Protein AF-A0A1Q6B577-F1 (afdb_monomer_lite)

Secondary structure (DSSP, 8-state):
-------SSHHHHHTTSTT---HHHHHHHHHHHHHT----SSS-EEE--HHHHHHHHHHHHHHHHH-TT-HHHHHHHHHHHHHHHTT--EEE-S----

pLDDT: mean 85.0, std 13.6, range [35.88, 98.12]

Sequence (98 aa):
MKYISVPLTQQAMERLDYDCCKPSDLFITLLNGTLHICINDFEDEYVTDIRKLKHMAALIEQTLITHPENSFLNILLIQTRRALAANTGVFFTSDMDA

Organism: Escherichia coli (NCBI:txid562)

Foldseek 3Di:
DDDDDADDDPVVNVPVPVPDDDPCNVVVVVLCVQLVWDDDLPDKTKDLPLVSLVVLLVSLVVVCVVVVVPPVSVVVNVVSVVCNVVSGMDMRDSPPPD

Structure (mmCIF, N/CA/C/O backbone):
data_AF-A0A1Q6B577-F1
#
_entry.id   AF-A0A1Q6B577-F1
#
loop_
_atom_site.group_PDB
_atom_site.id
_atom_site.type_symbol
_atom_site.label_atom_id
_atom_site.label_alt_id
_atom_site.label_comp_id
_atom_site.label_asym_id
_atom_site.label_entity_id
_atom_site.label_seq_id
_atom_site.pdbx_PDB_ins_code
_atom_site.Cartn_x
_atom_site.Cartn_y
_atom_site.Cartn_z
_atom_site.occupancy
_atom_site.B_iso_or_equiv
_atom_site.auth_seq_id
_atom_site.auth_comp_id
_atom_site.auth_asym_id
_atom_site.auth_atom_id
_atom_site.pdbx_PDB_model_num
ATOM 1 N N . MET A 1 1 ? -13.705 -25.372 -24.191 1.00 50.25 1 MET A N 1
ATOM 2 C CA . MET A 1 1 ? -13.104 -24.300 -25.018 1.00 50.25 1 MET A CA 1
ATOM 3 C C . MET A 1 1 ? -12.057 -23.586 -24.185 1.00 50.25 1 MET A C 1
ATOM 5 O O . MET A 1 1 ? -12.289 -23.426 -22.995 1.00 50.25 1 MET A O 1
ATOM 9 N N . LYS A 1 2 ? -10.912 -23.224 -24.771 1.00 61.66 2 LYS A N 1
ATOM 10 C CA . LYS A 1 2 ? -9.893 -22.402 -24.104 1.00 61.66 2 LYS A CA 1
ATOM 11 C C . LYS A 1 2 ? -10.026 -20.982 -24.647 1.00 61.66 2 LYS A C 1
ATOM 13 O O . LYS A 1 2 ? -10.044 -20.819 -25.863 1.00 61.66 2 LYS A O 1
ATOM 18 N N . TYR A 1 3 ? -10.159 -20.008 -23.758 1.00 73.25 3 TYR A N 1
ATOM 19 C CA . TYR A 1 3 ? -10.226 -18.591 -24.103 1.00 73.25 3 TYR A CA 1
ATOM 20 C C . TYR A 1 3 ? -8.899 -17.931 -23.735 1.00 73.25 3 TYR A C 1
ATOM 22 O O . TYR A 1 3 ? -8.268 -18.327 -22.755 1.00 73.25 3 TYR A O 1
ATOM 30 N N . ILE A 1 4 ? -8.484 -16.951 -24.532 1.00 75.19 4 ILE A N 1
ATOM 31 C CA . ILE A 1 4 ? -7.377 -16.052 -24.210 1.00 75.19 4 ILE A CA 1
ATOM 32 C C . ILE A 1 4 ? -8.024 -14.706 -23.899 1.00 75.19 4 ILE A C 1
ATOM 34 O O . ILE A 1 4 ? -8.735 -14.162 -24.744 1.00 75.19 4 ILE A O 1
ATOM 38 N N . SER A 1 5 ? -7.824 -14.209 -22.683 1.00 69.88 5 SER A N 1
ATOM 39 C CA . SER A 1 5 ? -8.263 -12.872 -22.290 1.00 69.88 5 SER A CA 1
ATOM 40 C C . SER A 1 5 ? -7.250 -11.856 -22.806 1.00 69.88 5 SER A C 1
ATOM 42 O O . SER A 1 5 ? -6.053 -12.024 -22.583 1.00 69.88 5 SER A O 1
ATOM 44 N N . VAL A 1 6 ? -7.725 -10.823 -23.498 1.00 78.00 6 VAL A N 1
ATOM 45 C CA . VAL A 1 6 ? -6.893 -9.731 -24.021 1.00 78.00 6 VAL A CA 1
ATOM 46 C C . VAL A 1 6 ? -7.385 -8.417 -23.410 1.00 78.00 6 VAL A C 1
ATOM 48 O O . VAL A 1 6 ? -8.600 -8.202 -23.393 1.00 78.00 6 VAL A O 1
ATOM 51 N N . PRO A 1 7 ? -6.495 -7.549 -22.898 1.00 77.50 7 PRO A N 1
ATOM 52 C CA . PRO A 1 7 ? -6.887 -6.245 -22.382 1.00 77.50 7 PRO A CA 1
ATOM 53 C C . PRO A 1 7 ? -7.479 -5.363 -23.487 1.00 77.50 7 PRO A C 1
ATOM 55 O O . PRO A 1 7 ? -7.096 -5.477 -24.650 1.00 77.50 7 PRO A O 1
ATOM 58 N N . LEU A 1 8 ? -8.409 -4.476 -23.126 1.00 81.00 8 LEU A N 1
ATOM 59 C CA . LEU A 1 8 ? -9.096 -3.597 -24.086 1.00 81.00 8 LEU A CA 1
ATOM 60 C C . LEU A 1 8 ? -8.518 -2.176 -24.146 1.00 81.00 8 LEU A C 1
ATOM 62 O O . LEU A 1 8 ? -8.825 -1.442 -25.083 1.00 81.00 8 LEU A O 1
ATOM 66 N N . THR A 1 9 ? -7.694 -1.779 -23.173 1.00 78.56 9 THR A N 1
ATOM 67 C CA . THR A 1 9 ? -7.086 -0.442 -23.113 1.00 78.56 9 THR A CA 1
ATOM 68 C C . THR A 1 9 ? -5.624 -0.492 -23.542 1.00 78.56 9 THR A C 1
ATOM 70 O O . THR A 1 9 ? -4.948 -1.505 -23.355 1.00 78.56 9 THR A O 1
ATOM 73 N N . GLN A 1 10 ? -5.118 0.608 -24.107 1.00 79.00 10 GLN A N 1
ATOM 74 C CA . GLN A 1 10 ? -3.713 0.702 -24.510 1.00 79.00 10 GLN A CA 1
ATOM 75 C C . GLN A 1 10 ? -2.777 0.505 -23.312 1.00 79.00 10 GLN A C 1
ATOM 77 O O . GLN A 1 10 ? -1.849 -0.290 -23.394 1.00 79.00 10 GLN A O 1
ATOM 82 N N . GLN A 1 11 ? -3.063 1.154 -22.183 1.00 73.44 11 GLN A N 1
ATOM 83 C CA . GLN A 1 11 ? -2.258 1.034 -20.969 1.00 73.44 11 GLN A CA 1
ATOM 84 C C . GLN A 1 11 ? -2.194 -0.414 -20.456 1.00 73.44 11 GLN A C 1
ATOM 86 O O . GLN A 1 11 ? -1.131 -0.892 -20.070 1.00 73.44 11 GLN A O 1
ATOM 91 N N . ALA A 1 12 ? -3.312 -1.147 -20.489 1.00 73.06 12 ALA A N 1
ATOM 92 C CA . ALA A 1 12 ? -3.323 -2.549 -20.082 1.00 73.06 12 ALA A CA 1
ATOM 93 C C . ALA A 1 12 ? -2.669 -3.471 -21.129 1.00 73.06 12 ALA A C 1
ATOM 95 O O . ALA A 1 12 ? -2.086 -4.489 -20.764 1.00 73.06 12 ALA A O 1
ATOM 96 N N . MET A 1 13 ? -2.723 -3.110 -22.417 1.00 81.06 13 MET A N 1
ATOM 97 C CA . MET A 1 13 ? -1.994 -3.792 -23.492 1.00 81.06 13 MET A CA 1
ATOM 98 C C . MET A 1 13 ? -0.476 -3.614 -23.343 1.00 81.06 13 MET A C 1
ATOM 100 O O . MET A 1 13 ? 0.262 -4.571 -23.547 1.00 81.06 13 MET A O 1
ATOM 104 N N . GLU A 1 14 ? -0.009 -2.430 -22.929 1.00 76.38 14 GLU A N 1
ATOM 105 C CA . GLU A 1 14 ? 1.407 -2.162 -22.635 1.00 76.38 14 GLU A CA 1
ATOM 106 C C . GLU A 1 14 ? 1.936 -3.084 -21.526 1.00 76.38 14 GLU A C 1
ATOM 108 O O . GLU A 1 14 ? 3.067 -3.540 -21.609 1.00 76.38 14 GLU A O 1
ATOM 113 N N . ARG A 1 15 ? 1.107 -3.464 -20.543 1.00 72.06 15 ARG A N 1
ATOM 114 C CA . ARG A 1 15 ? 1.498 -4.408 -19.477 1.00 72.06 15 ARG A CA 1
ATOM 115 C C . ARG A 1 15 ? 1.647 -5.867 -19.921 1.00 72.06 15 ARG A C 1
ATOM 117 O O . ARG A 1 15 ? 2.123 -6.677 -19.129 1.00 72.06 15 ARG A O 1
ATOM 124 N N . LEU A 1 16 ? 1.217 -6.234 -21.133 1.00 72.44 16 LEU A N 1
ATOM 125 C CA . LEU A 1 16 ? 1.453 -7.582 -21.669 1.00 72.44 16 LEU A CA 1
ATOM 126 C C . LEU A 1 16 ? 2.902 -7.796 -22.109 1.00 72.44 16 LEU A C 1
ATOM 128 O O . LEU A 1 16 ? 3.305 -8.946 -22.299 1.00 72.44 16 LEU A O 1
ATOM 132 N N . ASP A 1 17 ? 3.669 -6.721 -22.290 1.00 71.56 17 ASP A N 1
ATOM 133 C CA . ASP A 1 17 ? 5.094 -6.833 -22.552 1.00 71.56 17 ASP A CA 1
ATOM 134 C C . ASP A 1 17 ? 5.809 -7.249 -21.254 1.00 71.56 17 ASP A C 1
ATOM 136 O O . ASP A 1 17 ? 5.867 -6.519 -20.264 1.00 71.56 17 ASP A O 1
ATOM 140 N N . TYR A 1 18 ? 6.286 -8.495 -21.233 1.00 60.19 18 TYR A N 1
ATOM 141 C CA . TYR A 1 18 ? 6.778 -9.176 -20.030 1.00 60.19 18 TYR A CA 1
ATOM 142 C C . TYR A 1 18 ? 8.043 -8.519 -19.444 1.00 60.19 18 TYR A C 1
ATOM 144 O O . TYR A 1 18 ? 8.387 -8.780 -18.290 1.00 60.19 18 TYR A O 1
ATOM 152 N N . ASP A 1 19 ? 8.713 -7.660 -20.220 1.00 64.81 19 ASP A N 1
ATOM 153 C CA . ASP A 1 19 ? 9.936 -6.957 -19.825 1.00 64.81 19 ASP A CA 1
ATOM 154 C C . ASP A 1 19 ? 9.685 -5.550 -19.242 1.00 64.81 19 ASP A C 1
ATOM 156 O O . ASP A 1 19 ? 10.624 -4.919 -18.748 1.00 64.81 19 ASP A O 1
ATOM 160 N N . CYS A 1 20 ? 8.441 -5.046 -19.222 1.00 59.53 20 CYS A N 1
ATOM 161 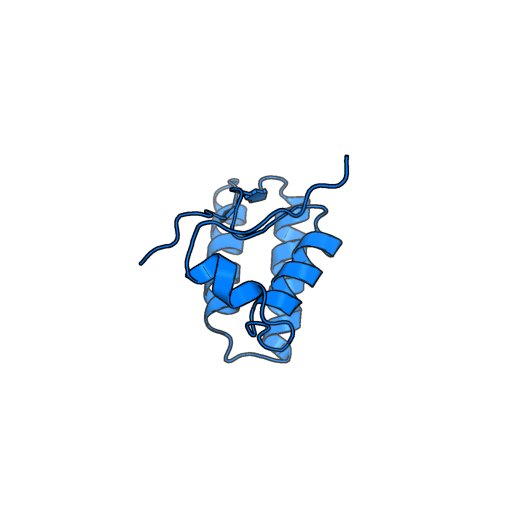C CA . CYS A 1 20 ? 8.121 -3.736 -18.644 1.00 59.53 20 CYS A CA 1
ATOM 162 C C . CYS A 1 20 ? 7.337 -3.831 -17.320 1.00 59.53 20 CYS A C 1
ATOM 164 O O . CYS A 1 20 ? 6.137 -3.572 -17.245 1.00 59.53 20 CYS A O 1
ATOM 166 N N . CYS A 1 21 ? 8.039 -4.130 -16.224 1.00 66.06 21 CYS A N 1
ATOM 167 C CA . CYS A 1 21 ? 7.514 -3.895 -14.874 1.00 66.06 21 CYS A CA 1
ATOM 168 C C . CYS A 1 21 ? 7.706 -2.426 -14.480 1.00 66.06 21 CYS A C 1
ATOM 170 O O . CYS A 1 21 ? 8.826 -1.903 -14.522 1.00 66.06 21 CYS A O 1
ATOM 172 N N . LYS A 1 22 ? 6.640 -1.757 -14.029 1.00 72.06 22 LYS A N 1
ATOM 173 C CA . LYS A 1 22 ? 6.776 -0.420 -13.436 1.00 72.06 22 LYS A CA 1
ATOM 174 C C . LYS A 1 22 ? 7.488 -0.555 -12.083 1.00 72.06 22 LYS A C 1
ATOM 176 O O . LYS A 1 22 ? 7.239 -1.524 -11.365 1.00 72.06 22 LYS A O 1
ATOM 181 N N . PRO A 1 23 ? 8.317 0.418 -11.658 1.00 67.94 23 PRO A N 1
ATOM 182 C CA . PRO A 1 23 ? 8.975 0.374 -10.346 1.00 67.94 23 PRO A CA 1
ATOM 183 C C . PRO A 1 23 ? 8.012 0.157 -9.164 1.00 67.94 23 PRO A C 1
ATOM 185 O O . PRO A 1 23 ? 8.388 -0.420 -8.146 1.00 67.94 23 PRO A O 1
ATOM 188 N N . SER A 1 24 ? 6.755 0.588 -9.299 1.00 72.94 24 SER A N 1
ATOM 189 C CA . SER A 1 24 ? 5.691 0.381 -8.313 1.00 72.94 24 SER A CA 1
ATOM 190 C C . SER A 1 24 ? 5.198 -1.068 -8.208 1.00 72.94 24 SER A C 1
ATOM 192 O O . SER A 1 24 ? 4.720 -1.454 -7.142 1.00 72.94 24 SER A O 1
ATOM 194 N N . ASP A 1 25 ? 5.320 -1.883 -9.260 1.00 79.25 25 ASP A N 1
ATOM 195 C CA . ASP A 1 25 ? 4.686 -3.209 -9.348 1.00 79.25 25 ASP A CA 1
ATOM 196 C C . ASP A 1 25 ? 5.205 -4.178 -8.281 1.00 79.25 25 ASP A C 1
ATOM 198 O O . ASP A 1 25 ? 4.437 -4.945 -7.691 1.00 79.25 25 ASP A O 1
ATOM 202 N N . LEU A 1 26 ? 6.502 -4.101 -7.969 1.00 84.19 26 LEU A N 1
ATOM 203 C CA . LEU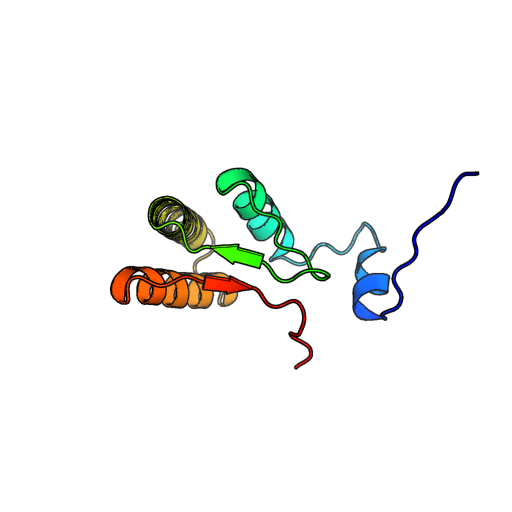 A 1 26 ? 7.108 -4.933 -6.932 1.00 84.19 26 LEU A CA 1
ATOM 204 C C . LEU A 1 26 ? 6.537 -4.606 -5.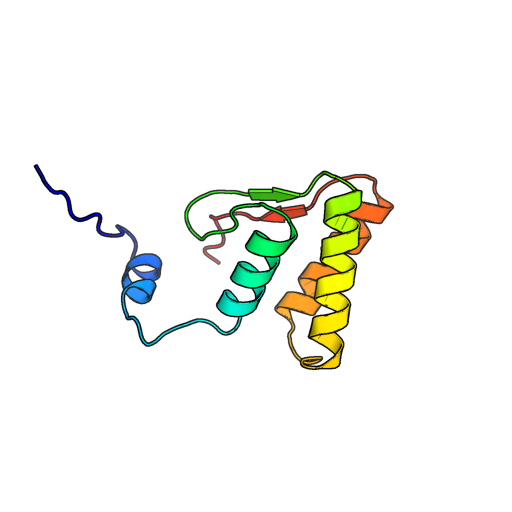547 1.00 84.19 26 LEU A C 1
ATOM 206 O O . LEU A 1 26 ? 6.211 -5.512 -4.777 1.00 84.19 26 LEU A O 1
ATOM 210 N N . PHE A 1 27 ? 6.382 -3.317 -5.238 1.00 88.50 27 PHE A N 1
ATOM 211 C CA . PHE A 1 27 ? 5.823 -2.895 -3.960 1.00 88.50 27 PHE A CA 1
ATOM 212 C C . PHE A 1 27 ? 4.341 -3.261 -3.846 1.00 88.50 27 PHE A C 1
ATOM 214 O O . PHE A 1 27 ? 3.926 -3.773 -2.810 1.00 88.50 27 PHE A O 1
ATOM 221 N N . ILE A 1 28 ? 3.552 -3.053 -4.904 1.00 89.00 28 ILE A N 1
ATOM 222 C CA . ILE A 1 28 ? 2.133 -3.436 -4.918 1.00 89.00 28 ILE A CA 1
ATOM 223 C C . ILE A 1 28 ? 1.972 -4.947 -4.721 1.00 89.00 28 ILE A C 1
ATOM 225 O O . ILE A 1 28 ? 1.139 -5.377 -3.926 1.00 89.00 28 ILE A O 1
ATOM 229 N N . THR A 1 29 ? 2.821 -5.758 -5.354 1.00 89.00 29 THR A N 1
ATOM 230 C CA . THR A 1 29 ? 2.824 -7.217 -5.163 1.00 89.00 29 THR A CA 1
ATOM 231 C C . THR A 1 29 ? 3.111 -7.597 -3.710 1.00 89.00 29 THR A C 1
ATOM 233 O O . THR A 1 29 ? 2.401 -8.420 -3.126 1.00 89.00 29 THR A O 1
ATOM 236 N N . LEU A 1 30 ? 4.125 -6.973 -3.102 1.00 90.94 30 LEU A N 1
ATOM 237 C CA . LEU A 1 30 ? 4.458 -7.177 -1.693 1.00 90.94 30 LEU A CA 1
ATOM 238 C C . LEU A 1 30 ? 3.289 -6.777 -0.783 1.00 90.94 30 LEU A C 1
ATOM 240 O O . LEU A 1 30 ? 2.905 -7.542 0.099 1.00 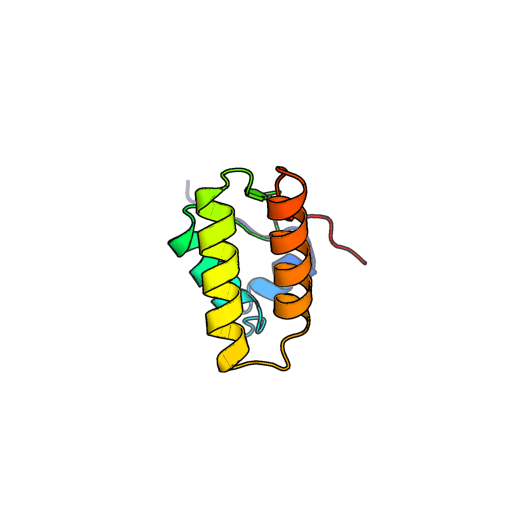90.94 30 LEU A O 1
ATOM 244 N N . LEU A 1 31 ? 2.686 -5.615 -1.033 1.00 92.25 31 LEU A N 1
ATOM 245 C CA . LEU A 1 31 ? 1.560 -5.092 -0.268 1.00 92.25 31 LEU A CA 1
ATOM 246 C C . LEU A 1 31 ? 0.334 -6.017 -0.338 1.00 92.25 31 LEU A C 1
ATOM 248 O O . LEU A 1 31 ? -0.229 -6.353 0.707 1.00 92.25 31 LEU A O 1
ATOM 252 N N . ASN A 1 32 ? -0.034 -6.479 -1.538 1.00 92.31 32 ASN A N 1
ATOM 253 C CA . ASN A 1 32 ? -1.118 -7.442 -1.757 1.00 92.31 32 ASN A CA 1
ATOM 254 C C . ASN A 1 32 ? -0.890 -8.728 -0.955 1.00 92.31 32 ASN A C 1
ATOM 256 O O . ASN A 1 32 ? -1.786 -9.190 -0.244 1.00 92.31 32 ASN A O 1
ATOM 260 N N . GLY A 1 33 ? 0.334 -9.267 -1.000 1.00 92.50 33 GLY A N 1
ATOM 261 C CA . GLY A 1 33 ? 0.717 -10.451 -0.234 1.00 92.50 33 GLY A CA 1
ATOM 262 C C . GLY A 1 33 ? 0.654 -10.236 1.281 1.00 92.50 33 GLY A C 1
ATOM 263 O O . GLY A 1 33 ? 0.126 -11.082 1.999 1.00 92.50 33 GLY A O 1
ATOM 264 N N . THR A 1 34 ? 1.153 -9.101 1.778 1.00 92.81 34 THR A N 1
ATOM 265 C CA . THR A 1 34 ? 1.188 -8.787 3.216 1.00 92.81 34 THR A CA 1
ATOM 266 C C . THR A 1 34 ? -0.197 -8.508 3.797 1.00 92.81 34 THR A C 1
ATOM 268 O O . THR A 1 34 ? -0.475 -8.880 4.938 1.00 92.81 34 THR A O 1
ATOM 271 N N . LEU A 1 35 ? -1.066 -7.828 3.050 1.00 92.56 35 LEU A N 1
ATOM 272 C CA . LEU A 1 35 ? -2.374 -7.399 3.549 1.00 92.56 35 LEU A CA 1
ATOM 273 C C . LEU A 1 35 ? -3.516 -8.333 3.151 1.00 92.56 35 LEU A C 1
ATOM 275 O O . LEU A 1 35 ? -4.631 -8.148 3.651 1.00 92.56 35 LEU A O 1
ATOM 279 N N . HIS A 1 36 ? -3.255 -9.325 2.297 1.00 91.81 36 HIS A N 1
ATOM 280 C CA . HIS A 1 36 ? -4.275 -10.174 1.681 1.00 91.81 36 HIS A CA 1
ATOM 281 C C . HIS A 1 36 ? -5.379 -9.318 1.039 1.00 91.81 36 HIS A C 1
ATOM 283 O O . HIS A 1 36 ? -6.535 -9.356 1.469 1.00 91.81 36 HIS A O 1
ATOM 289 N N . ILE A 1 37 ? -4.968 -8.477 0.089 1.00 90.69 37 ILE A N 1
ATOM 290 C CA . ILE A 1 37 ? -5.809 -7.599 -0.745 1.0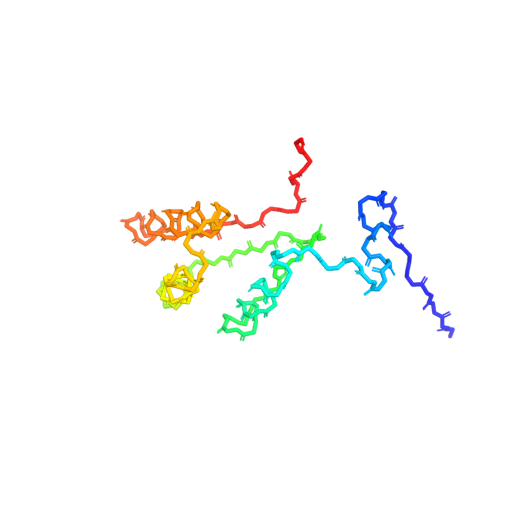0 90.69 37 ILE A CA 1
ATOM 291 C C . ILE A 1 37 ? -5.379 -7.742 -2.211 1.00 90.69 37 ILE A C 1
ATOM 293 O O . ILE A 1 37 ? -4.343 -8.356 -2.484 1.00 90.69 37 ILE A O 1
ATOM 297 N N . CYS A 1 38 ? -6.147 -7.175 -3.137 1.00 88.06 38 CYS A N 1
ATOM 298 C CA . CYS A 1 38 ? -5.959 -7.350 -4.572 1.00 88.06 38 CYS A CA 1
ATOM 299 C C . CYS A 1 38 ? -5.902 -6.011 -5.323 1.00 88.06 38 CYS A C 1
ATOM 301 O O . CYS A 1 38 ? -6.678 -5.787 -6.245 1.00 88.06 38 CYS A O 1
ATOM 303 N N . ILE A 1 39 ? -4.941 -5.141 -4.990 1.00 86.81 39 ILE A N 1
ATOM 304 C CA . ILE A 1 39 ? -4.702 -3.909 -5.757 1.00 86.81 39 ILE A CA 1
ATOM 305 C C . ILE A 1 39 ? -4.210 -4.284 -7.158 1.00 86.81 39 ILE A C 1
ATOM 307 O O . ILE A 1 39 ? -3.172 -4.942 -7.301 1.00 86.81 39 ILE A O 1
ATOM 311 N N . ASN A 1 40 ? -4.950 -3.860 -8.177 1.00 82.12 40 ASN A N 1
ATOM 312 C CA . ASN A 1 40 ? -4.612 -4.024 -9.585 1.00 82.12 40 ASN A CA 1
ATOM 313 C C . ASN A 1 40 ? -5.198 -2.859 -10.414 1.00 82.12 40 ASN A C 1
ATOM 315 O O . ASN A 1 40 ? -5.859 -1.983 -9.866 1.00 82.12 40 ASN A O 1
ATOM 319 N N . ASP A 1 41 ? -4.932 -2.832 -11.722 1.00 75.06 41 ASP A N 1
ATOM 320 C CA . ASP A 1 41 ? -5.366 -1.732 -12.606 1.00 75.06 41 ASP A CA 1
ATOM 321 C C . ASP A 1 41 ? -6.835 -1.851 -13.062 1.00 75.06 41 ASP A C 1
ATOM 323 O O . ASP A 1 41 ? -7.312 -1.024 -13.832 1.00 75.06 41 ASP A O 1
ATOM 327 N N . PHE A 1 42 ? -7.544 -2.904 -12.659 1.00 72.62 42 PHE A N 1
ATOM 328 C CA . PHE A 1 42 ? -8.854 -3.275 -13.200 1.00 72.62 42 PHE A CA 1
ATOM 329 C C . PHE A 1 42 ? -9.986 -3.186 -12.177 1.00 72.62 42 PHE A C 1
ATOM 331 O O . PHE A 1 42 ? -11.149 -3.107 -12.569 1.00 72.62 42 PHE A O 1
ATOM 338 N N . GLU A 1 43 ? -9.664 -3.239 -10.888 1.00 74.88 43 GLU A N 1
ATOM 339 C CA . GLU A 1 43 ? -10.630 -3.243 -9.798 1.00 74.88 43 GLU A CA 1
ATOM 340 C C . GLU A 1 43 ? -10.198 -2.260 -8.712 1.00 74.88 43 GLU A C 1
ATOM 342 O O . GLU A 1 43 ? -9.028 -2.207 -8.324 1.00 74.88 43 GLU A O 1
ATOM 347 N N . ASP A 1 44 ? -11.171 -1.513 -8.196 1.00 85.81 44 ASP A N 1
ATOM 348 C CA . ASP A 1 44 ? -10.984 -0.720 -6.992 1.00 85.81 44 ASP A CA 1
ATOM 349 C C . ASP A 1 44 ? -10.712 -1.631 -5.788 1.00 85.81 44 ASP A C 1
ATOM 351 O O . ASP A 1 44 ? -11.336 -2.681 -5.616 1.00 85.81 44 ASP A O 1
ATOM 355 N N . GLU A 1 45 ? -9.830 -1.190 -4.896 1.00 91.19 45 GLU A N 1
ATOM 356 C CA . GLU A 1 45 ? -9.490 -1.919 -3.675 1.00 91.19 45 GLU A CA 1
ATOM 357 C C . GLU A 1 45 ? -9.397 -0.964 -2.486 1.00 91.19 45 GLU A C 1
ATOM 359 O O . GLU A 1 45 ? -9.048 0.210 -2.623 1.00 91.19 45 GLU A O 1
ATOM 364 N N . TYR A 1 46 ? -9.698 -1.443 -1.281 1.00 92.62 46 TYR A N 1
ATOM 365 C CA . TYR A 1 46 ? -9.678 -0.599 -0.094 1.00 92.62 46 TYR A CA 1
ATOM 366 C C . TYR A 1 46 ? -9.153 -1.289 1.155 1.00 92.62 46 TYR A C 1
ATOM 368 O O . TYR A 1 46 ? -9.391 -2.460 1.442 1.00 92.62 46 TYR A O 1
ATOM 376 N N . VAL A 1 47 ? -8.468 -0.503 1.983 1.00 95.31 47 VAL A N 1
ATOM 377 C CA . VAL A 1 47 ? -7.949 -0.944 3.277 1.00 95.31 47 VAL A CA 1
ATOM 378 C C . VAL A 1 47 ? -8.604 -0.116 4.372 1.00 95.31 47 VAL A C 1
ATOM 380 O O . VAL A 1 47 ? -8.254 1.043 4.576 1.00 95.31 47 VAL A O 1
ATOM 383 N N . THR A 1 48 ? -9.554 -0.714 5.091 1.00 95.06 48 THR A N 1
ATOM 384 C CA . THR A 1 48 ? -10.281 -0.081 6.211 1.00 95.06 48 THR A CA 1
ATOM 385 C C . THR A 1 48 ? -9.970 -0.712 7.571 1.00 95.06 48 THR A C 1
ATOM 387 O O . THR A 1 48 ? -10.179 -0.080 8.604 1.00 95.06 48 THR A O 1
ATOM 390 N N . ASP A 1 49 ? -9.435 -1.939 7.608 1.00 96.19 49 ASP A N 1
ATOM 391 C CA . ASP A 1 49 ? -9.004 -2.574 8.859 1.00 96.19 49 ASP A CA 1
ATOM 392 C C . ASP A 1 49 ? -7.771 -1.843 9.418 1.00 96.19 49 ASP A C 1
ATOM 394 O O . ASP A 1 49 ? -6.708 -1.804 8.796 1.00 96.19 49 ASP A O 1
ATOM 398 N N . ILE A 1 50 ? -7.896 -1.300 10.631 1.00 95.50 50 ILE A N 1
ATOM 399 C CA . ILE A 1 50 ? -6.840 -0.534 11.312 1.00 95.50 50 ILE A CA 1
ATOM 400 C C . ILE A 1 50 ? -5.540 -1.336 11.458 1.00 95.50 50 ILE A C 1
ATOM 402 O O . ILE A 1 50 ? -4.451 -0.769 11.378 1.00 95.50 50 ILE A O 1
ATOM 406 N N . ARG A 1 51 ? -5.612 -2.654 11.676 1.00 95.94 51 ARG A N 1
ATOM 407 C CA . ARG A 1 51 ? -4.421 -3.514 11.774 1.00 95.94 51 ARG A CA 1
ATOM 408 C C . ARG A 1 51 ? -3.727 -3.609 10.422 1.00 95.94 51 ARG A C 1
ATOM 410 O O . ARG A 1 51 ? -2.507 -3.479 10.369 1.00 95.94 51 ARG A O 1
ATOM 417 N N . LYS A 1 52 ? -4.496 -3.755 9.336 1.00 96.06 52 LYS A N 1
ATOM 418 C CA . LYS A 1 52 ? -3.956 -3.723 7.969 1.00 96.06 52 LYS A CA 1
ATOM 419 C C . LYS A 1 52 ? -3.342 -2.358 7.649 1.00 96.06 52 LYS A C 1
ATOM 421 O O . LYS A 1 52 ? -2.239 -2.319 7.124 1.00 96.06 52 LYS A O 1
ATOM 426 N N . LEU A 1 53 ? -3.975 -1.252 8.047 1.00 97.31 53 LEU A N 1
ATOM 427 C CA . LEU A 1 53 ? -3.415 0.098 7.888 1.00 97.31 53 LEU A CA 1
ATOM 428 C C . LEU A 1 53 ? -2.098 0.289 8.661 1.00 97.31 53 LEU A C 1
ATOM 430 O O . LEU A 1 53 ? -1.163 0.895 8.143 1.00 97.31 53 LEU A O 1
ATOM 434 N N . LYS A 1 54 ? -1.986 -0.253 9.881 1.00 97.31 54 LYS A N 1
ATOM 435 C CA . LYS A 1 54 ? -0.729 -0.227 10.651 1.00 97.31 54 LYS A CA 1
ATOM 436 C C . LYS A 1 54 ? 0.369 -1.055 9.985 1.00 97.31 54 LYS A C 1
ATOM 438 O O . LYS A 1 54 ? 1.499 -0.585 9.896 1.00 97.31 54 LYS A O 1
ATOM 443 N N . HIS A 1 55 ? 0.046 -2.254 9.497 1.00 96.62 55 HIS A N 1
ATOM 444 C CA . HIS A 1 55 ? 0.996 -3.069 8.733 1.00 96.62 55 HIS A CA 1
ATOM 445 C C . HIS A 1 55 ? 1.419 -2.385 7.431 1.00 96.62 55 HIS A C 1
ATOM 447 O O . HIS A 1 55 ? 2.604 -2.374 7.117 1.00 96.62 55 HIS A O 1
ATOM 453 N N . MET A 1 56 ? 0.479 -1.759 6.721 1.00 96.38 56 MET A N 1
ATOM 454 C CA . MET A 1 56 ? 0.759 -0.969 5.526 1.00 96.38 56 MET A CA 1
ATOM 455 C C . MET A 1 56 ? 1.750 0.156 5.827 1.00 96.38 56 MET A C 1
ATOM 457 O O . MET A 1 56 ? 2.768 0.260 5.155 1.00 96.38 56 MET A O 1
ATOM 461 N N . ALA A 1 57 ? 1.498 0.957 6.869 1.00 97.44 57 ALA A N 1
ATOM 462 C CA . ALA A 1 57 ? 2.395 2.042 7.264 1.00 97.44 57 ALA A CA 1
ATOM 463 C C . ALA A 1 57 ? 3.809 1.532 7.576 1.00 97.44 57 ALA A C 1
ATOM 465 O O . ALA A 1 57 ? 4.776 2.068 7.042 1.00 97.44 57 ALA A O 1
ATOM 466 N N . ALA A 1 58 ? 3.925 0.465 8.373 1.00 97.31 58 ALA A N 1
ATOM 467 C CA . ALA A 1 58 ? 5.214 -0.121 8.736 1.00 97.31 58 ALA A CA 1
ATOM 468 C C . ALA A 1 58 ? 5.987 -0.642 7.512 1.00 97.31 58 ALA A C 1
ATOM 470 O O . ALA A 1 58 ? 7.192 -0.422 7.397 1.00 97.31 58 ALA A O 1
ATOM 471 N N . LEU A 1 59 ? 5.294 -1.290 6.572 1.00 95.81 59 LEU A N 1
ATOM 472 C CA . LEU A 1 59 ? 5.892 -1.795 5.338 1.00 95.81 59 LEU A CA 1
ATOM 473 C C . LEU A 1 59 ? 6.392 -0.656 4.436 1.00 95.81 59 LEU A C 1
ATOM 475 O O . LEU A 1 59 ? 7.493 -0.732 3.886 1.00 95.81 59 LEU A O 1
ATOM 479 N N . ILE A 1 60 ? 5.602 0.414 4.301 1.00 96.06 60 ILE A N 1
ATOM 480 C CA . ILE A 1 60 ? 5.989 1.591 3.516 1.00 96.06 60 ILE A CA 1
ATOM 481 C C . ILE A 1 60 ? 7.204 2.270 4.154 1.00 96.06 60 ILE A C 1
ATOM 483 O O . ILE A 1 60 ? 8.169 2.572 3.458 1.00 96.06 60 ILE A O 1
ATOM 487 N N . GLU A 1 61 ? 7.191 2.467 5.474 1.00 96.56 61 GLU A N 1
ATOM 488 C CA . GLU A 1 61 ? 8.308 3.053 6.222 1.00 96.56 61 GLU A CA 1
ATOM 489 C C . GLU A 1 61 ? 9.592 2.239 6.042 1.00 96.56 61 GLU A C 1
ATOM 491 O O . GLU A 1 61 ? 10.635 2.809 5.728 1.00 96.56 61 GLU A O 1
ATOM 496 N N . GLN A 1 62 ? 9.516 0.911 6.158 1.00 94.62 62 GLN A N 1
ATOM 497 C CA . GLN A 1 62 ? 10.667 0.037 5.938 1.00 94.62 62 GLN A CA 1
ATOM 498 C C . GLN A 1 62 ? 11.214 0.144 4.509 1.00 94.62 62 GLN A C 1
ATOM 500 O O . GLN A 1 62 ? 12.427 0.131 4.307 1.00 94.62 62 GLN A O 1
ATOM 505 N N . THR A 1 63 ? 10.332 0.277 3.520 1.00 92.38 63 THR A N 1
ATOM 506 C CA . THR A 1 63 ? 10.730 0.401 2.111 1.00 92.38 63 THR A CA 1
ATOM 507 C C . THR A 1 63 ? 11.365 1.763 1.821 1.00 92.38 63 THR A C 1
ATOM 509 O O . THR A 1 63 ? 12.348 1.851 1.090 1.00 92.38 63 THR A O 1
ATOM 512 N N . LEU A 1 64 ? 10.864 2.830 2.447 1.00 93.88 64 LEU A N 1
ATOM 513 C CA . LEU A 1 64 ? 11.415 4.181 2.319 1.00 93.88 64 LEU A CA 1
ATOM 514 C C . LEU A 1 64 ? 12.799 4.339 2.971 1.00 93.88 64 LEU A C 1
ATOM 516 O O . LEU A 1 64 ? 13.522 5.261 2.609 1.00 93.88 64 LEU A O 1
ATOM 520 N N . ILE A 1 65 ? 13.207 3.449 3.887 1.00 94.81 65 ILE A N 1
ATOM 521 C CA . ILE A 1 65 ? 14.593 3.423 4.398 1.00 94.81 65 ILE A CA 1
ATOM 522 C C . ILE A 1 65 ? 15.580 3.137 3.260 1.00 94.81 65 ILE A C 1
ATOM 524 O O . ILE A 1 65 ? 16.666 3.713 3.230 1.00 94.81 65 ILE A O 1
ATOM 528 N N . THR A 1 66 ? 15.220 2.240 2.338 1.00 91.81 66 THR A N 1
ATOM 529 C CA . THR A 1 66 ? 16.085 1.829 1.224 1.00 91.81 66 THR A CA 1
ATOM 530 C C . THR A 1 66 ? 15.848 2.639 -0.049 1.00 91.81 66 THR A C 1
ATOM 532 O O . THR A 1 66 ? 16.779 2.779 -0.834 1.00 91.81 66 THR A O 1
ATOM 535 N N . HIS A 1 67 ? 14.645 3.195 -0.229 1.00 88.31 67 HIS A N 1
ATOM 536 C CA . HIS A 1 67 ? 14.244 3.972 -1.411 1.00 88.31 67 HIS A CA 1
ATOM 537 C C . HIS A 1 67 ? 13.568 5.299 -1.008 1.00 88.31 67 HIS A C 1
ATOM 539 O O . HIS A 1 67 ? 12.367 5.486 -1.245 1.00 88.31 67 HIS A O 1
ATOM 545 N N . PRO A 1 68 ? 14.288 6.217 -0.336 1.00 91.06 68 PRO A N 1
ATOM 546 C CA . PRO A 1 68 ? 13.709 7.449 0.211 1.00 91.06 68 PRO A CA 1
ATOM 547 C C . PRO A 1 68 ? 13.150 8.402 -0.859 1.00 91.06 68 PRO A C 1
ATOM 549 O O . PRO A 1 68 ? 12.251 9.196 -0.575 1.00 91.06 68 PRO A O 1
ATOM 552 N N . GLU A 1 69 ? 13.651 8.321 -2.092 1.00 91.69 69 GLU A N 1
ATOM 553 C CA . GLU A 1 69 ? 13.246 9.134 -3.241 1.00 91.69 69 GLU A CA 1
ATOM 554 C C . GLU A 1 69 ? 11.888 8.742 -3.840 1.00 91.69 69 GLU A C 1
ATOM 556 O O . GLU A 1 69 ? 11.355 9.463 -4.686 1.00 91.69 69 GLU A O 1
ATOM 561 N N . ASN A 1 70 ? 11.302 7.619 -3.412 1.00 88.50 70 ASN A N 1
ATOM 562 C CA . ASN A 1 70 ? 10.059 7.114 -3.979 1.00 88.50 70 ASN A CA 1
ATOM 563 C C . ASN A 1 70 ? 8.861 8.000 -3.579 1.00 88.50 70 ASN A C 1
ATOM 565 O O . ASN A 1 70 ? 8.286 7.883 -2.491 1.00 88.50 70 ASN A O 1
ATOM 569 N N . SER A 1 71 ? 8.479 8.920 -4.468 1.00 89.81 71 SER A N 1
ATOM 570 C CA . SER A 1 71 ? 7.398 9.888 -4.244 1.00 89.81 71 SER A CA 1
ATOM 571 C C . SER A 1 71 ? 6.037 9.218 -4.041 1.00 89.81 71 SER A C 1
ATOM 573 O O . SER A 1 71 ? 5.269 9.651 -3.181 1.00 89.81 71 SER A O 1
ATOM 575 N N . PHE A 1 72 ? 5.765 8.130 -4.766 1.00 89.12 72 PHE A N 1
ATOM 576 C CA . PHE A 1 72 ? 4.546 7.337 -4.617 1.00 89.12 72 PHE A CA 1
ATOM 577 C C . PHE A 1 72 ? 4.412 6.790 -3.190 1.00 89.12 72 PHE A C 1
ATOM 579 O O . PHE A 1 72 ? 3.383 6.997 -2.546 1.00 89.12 72 PHE A O 1
ATOM 586 N N . LEU A 1 73 ? 5.469 6.171 -2.655 1.00 92.69 73 LEU A N 1
ATOM 587 C CA . LEU A 1 73 ? 5.467 5.634 -1.292 1.00 92.69 73 LEU A CA 1
ATOM 588 C C . LEU A 1 73 ? 5.340 6.728 -0.230 1.00 92.69 73 LEU A C 1
ATOM 590 O O . LEU A 1 73 ? 4.618 6.550 0.751 1.00 92.69 73 LEU A O 1
ATOM 594 N N . ASN A 1 74 ? 5.974 7.882 -0.437 1.00 94.31 74 ASN A N 1
ATOM 595 C CA . ASN A 1 74 ? 5.814 9.031 0.454 1.00 94.31 74 ASN A CA 1
ATOM 596 C C . ASN A 1 74 ? 4.355 9.517 0.502 1.00 94.31 74 ASN A C 1
ATOM 598 O O . ASN A 1 74 ? 3.802 9.723 1.586 1.00 94.31 74 ASN A O 1
ATOM 602 N N . ILE A 1 75 ? 3.706 9.660 -0.659 1.00 94.25 75 ILE A N 1
ATOM 603 C CA . ILE A 1 75 ? 2.290 10.045 -0.747 1.00 94.25 75 ILE A CA 1
ATOM 604 C C . ILE A 1 75 ? 1.413 8.989 -0.071 1.00 94.25 75 ILE A C 1
ATOM 606 O O . ILE A 1 75 ? 0.569 9.335 0.760 1.00 94.25 75 ILE A O 1
ATOM 610 N N . LEU A 1 76 ? 1.637 7.708 -0.369 1.00 94.50 76 LEU A N 1
ATOM 611 C CA . LEU A 1 76 ? 0.864 6.610 0.201 1.00 94.50 76 LEU A CA 1
ATOM 612 C C . LEU A 1 76 ? 0.997 6.549 1.730 1.00 94.50 76 LEU A C 1
ATOM 614 O O . LEU A 1 76 ? -0.006 6.370 2.425 1.00 94.50 76 LEU A O 1
ATOM 618 N N . LEU A 1 77 ? 2.194 6.774 2.281 1.00 97.25 77 LEU A N 1
ATOM 619 C CA . LEU A 1 77 ? 2.410 6.839 3.728 1.00 97.25 77 LEU A CA 1
ATOM 620 C C . LEU A 1 77 ? 1.615 7.980 4.371 1.00 97.25 77 LEU A C 1
ATOM 622 O O . LEU A 1 77 ? 0.989 7.788 5.416 1.00 97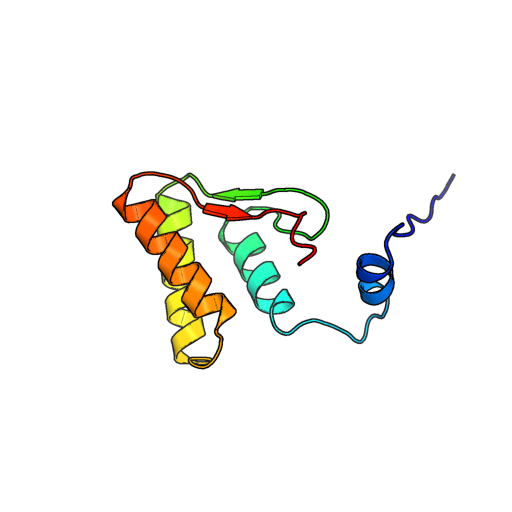.25 77 LEU A O 1
ATOM 626 N N . ILE A 1 78 ? 1.607 9.161 3.746 1.00 97.38 78 ILE A N 1
ATOM 627 C CA . ILE A 1 78 ? 0.831 10.312 4.223 1.00 97.38 78 ILE A CA 1
ATOM 628 C C . ILE A 1 78 ? -0.660 9.967 4.266 1.00 97.38 78 ILE A C 1
ATOM 630 O O . ILE A 1 78 ? -1.303 10.208 5.291 1.00 97.38 78 ILE A O 1
ATOM 634 N N . GLN A 1 79 ? -1.212 9.374 3.201 1.00 97.06 79 GLN A N 1
ATOM 635 C CA . GLN A 1 79 ? -2.629 8.992 3.189 1.00 97.06 79 GLN A CA 1
ATOM 636 C C . GLN A 1 79 ? -2.935 7.893 4.209 1.00 97.06 79 GLN A C 1
ATOM 638 O O . GLN A 1 79 ? -3.929 7.988 4.923 1.00 97.06 79 GLN A O 1
ATOM 643 N N . THR A 1 80 ? -2.044 6.914 4.370 1.00 97.50 80 THR A N 1
ATOM 644 C CA . THR A 1 80 ? -2.186 5.848 5.375 1.00 97.50 80 THR A CA 1
ATOM 645 C C . THR A 1 80 ? -2.242 6.417 6.793 1.00 97.50 80 THR A C 1
ATOM 647 O O . THR A 1 80 ? -3.107 6.053 7.590 1.00 97.50 80 THR A O 1
ATOM 650 N N . ARG A 1 81 ? -1.354 7.364 7.116 1.00 98.12 81 ARG A N 1
ATOM 651 C CA . ARG A 1 81 ? -1.336 8.035 8.424 1.00 98.12 81 ARG A CA 1
ATOM 652 C C . ARG A 1 81 ? -2.578 8.894 8.645 1.00 98.12 81 ARG A C 1
ATOM 654 O O . ARG A 1 81 ? -3.113 8.898 9.751 1.00 98.12 81 ARG A O 1
ATOM 661 N N . ARG A 1 82 ? -3.063 9.587 7.610 1.00 98.00 82 ARG A N 1
ATOM 662 C CA . ARG A 1 82 ? -4.333 10.329 7.671 1.00 98.00 82 ARG A CA 1
ATOM 663 C C . ARG A 1 82 ? -5.513 9.397 7.919 1.00 98.00 82 ARG A C 1
ATOM 665 O O . ARG A 1 82 ? -6.330 9.701 8.781 1.00 98.00 82 ARG A O 1
ATOM 672 N N . ALA A 1 83 ? -5.561 8.257 7.233 1.00 97.81 83 ALA A N 1
ATOM 673 C CA . ALA A 1 83 ? -6.593 7.247 7.424 1.00 97.81 83 ALA A CA 1
ATOM 674 C C . ALA A 1 83 ? -6.608 6.727 8.871 1.00 97.81 83 ALA A C 1
ATOM 676 O O . ALA A 1 83 ? -7.653 6.727 9.518 1.00 97.81 83 ALA A O 1
ATOM 677 N N . LEU A 1 84 ? -5.432 6.405 9.424 1.00 98.00 84 LEU A N 1
ATOM 678 C CA . LEU A 1 84 ? -5.276 6.017 10.830 1.00 98.00 84 LEU A CA 1
ATOM 679 C C . LEU A 1 84 ? -5.736 7.115 11.802 1.00 98.00 84 LEU A C 1
ATOM 681 O O . LEU A 1 84 ? -6.462 6.824 12.749 1.00 98.00 84 LEU A O 1
ATOM 685 N N . ALA A 1 85 ? -5.329 8.367 11.576 1.00 98.00 85 ALA A N 1
ATOM 686 C CA . ALA A 1 85 ? -5.670 9.491 12.450 1.00 98.00 85 ALA A CA 1
ATOM 687 C C . ALA A 1 85 ? -7.170 9.829 12.428 1.00 98.00 85 ALA A C 1
ATOM 689 O O . ALA A 1 85 ? -7.731 10.207 13.454 1.00 98.00 85 ALA A O 1
ATOM 690 N N . ALA A 1 86 ? -7.816 9.679 11.272 1.00 97.44 86 ALA A N 1
ATOM 691 C CA . ALA A 1 86 ? -9.237 9.951 11.078 1.00 97.44 86 ALA A CA 1
ATOM 692 C C . ALA A 1 86 ? -10.135 8.713 11.269 1.00 97.44 86 ALA A C 1
ATOM 694 O O . ALA A 1 86 ? -11.341 8.809 11.053 1.00 97.44 86 ALA A O 1
ATOM 695 N N . ASN A 1 87 ? -9.573 7.565 11.672 1.00 96.69 87 ASN A N 1
ATOM 696 C CA . ASN A 1 87 ? -10.285 6.292 11.822 1.00 96.69 87 ASN A CA 1
ATOM 697 C C . ASN A 1 87 ? -11.105 5.904 10.570 1.00 96.69 87 ASN A C 1
ATOM 699 O O . ASN A 1 87 ? -12.268 5.513 10.660 1.00 96.69 87 ASN A O 1
ATOM 703 N N . THR A 1 88 ? -10.487 6.058 9.399 1.00 96.06 88 THR A N 1
ATOM 704 C CA . THR A 1 88 ? -11.051 5.755 8.074 1.00 96.06 88 THR A CA 1
ATOM 705 C C . THR A 1 88 ? -10.102 4.846 7.280 1.00 96.06 88 THR A C 1
ATOM 707 O O . THR A 1 88 ? -9.106 4.369 7.823 1.00 96.06 88 THR A O 1
ATOM 710 N N . GLY A 1 89 ? -10.410 4.573 6.011 1.00 95.31 89 GLY A N 1
ATOM 711 C CA . GLY A 1 89 ? -9.612 3.726 5.124 1.00 95.31 89 GLY A CA 1
ATOM 712 C C . GLY A 1 89 ? -8.825 4.475 4.049 1.00 95.31 89 GLY A C 1
ATOM 713 O O . GLY A 1 89 ? -8.986 5.678 3.847 1.00 95.31 89 GLY A O 1
ATOM 714 N N . VAL A 1 90 ? -7.983 3.722 3.342 1.00 95.44 90 VAL A N 1
ATOM 715 C CA . VAL A 1 90 ? -7.342 4.132 2.083 1.00 95.44 90 VAL A CA 1
ATOM 716 C C . VAL A 1 90 ? -8.044 3.411 0.936 1.00 95.44 90 VAL A C 1
ATOM 718 O O . VAL A 1 90 ? -8.260 2.203 1.026 1.00 95.44 90 VAL A O 1
ATOM 721 N N . PHE A 1 91 ? -8.401 4.150 -0.113 1.00 92.94 91 PHE A N 1
ATOM 722 C CA . PHE A 1 91 ? -9.053 3.640 -1.319 1.00 92.94 91 PHE A CA 1
ATOM 723 C C . PHE A 1 91 ? -8.075 3.740 -2.496 1.00 92.94 91 PHE A C 1
ATOM 725 O O . PHE A 1 91 ? -7.487 4.802 -2.714 1.00 92.94 91 PHE A O 1
ATOM 732 N N . PHE A 1 92 ? -7.879 2.638 -3.211 1.00 89.44 92 PHE A N 1
ATOM 733 C CA . PHE A 1 92 ? -7.085 2.532 -4.429 1.00 89.44 92 PHE A CA 1
ATOM 734 C C . PHE A 1 92 ? -8.057 2.447 -5.602 1.00 89.44 92 PHE A C 1
ATOM 736 O O . PHE A 1 92 ? -8.847 1.510 -5.667 1.00 89.44 92 PHE A O 1
ATOM 743 N N . THR A 1 93 ? -8.022 3.445 -6.483 1.00 81.50 93 THR A N 1
ATOM 744 C CA . THR A 1 93 ? -8.945 3.561 -7.618 1.00 81.50 93 THR A CA 1
ATOM 745 C C . THR A 1 93 ? -8.297 3.032 -8.893 1.00 81.50 93 THR A C 1
ATOM 747 O O . THR A 1 93 ? -7.163 3.427 -9.182 1.00 81.50 93 THR A O 1
ATOM 750 N N . SER A 1 94 ? -9.018 2.254 -9.699 1.00 68.88 94 SER A N 1
ATOM 751 C CA . SER A 1 94 ? -8.581 1.908 -11.063 1.00 68.88 94 SER A CA 1
ATOM 752 C C . SER A 1 94 ? -8.652 3.104 -12.028 1.00 68.88 94 SER A C 1
ATOM 754 O O . SER A 1 94 ? -7.926 3.144 -13.016 1.00 68.88 94 SER A O 1
ATOM 756 N N . ASP A 1 95 ? -9.456 4.124 -11.707 1.00 58.88 95 ASP A N 1
ATOM 757 C CA . ASP A 1 95 ? -9.708 5.306 -12.549 1.00 58.88 95 ASP A CA 1
ATOM 758 C C . ASP A 1 95 ? -8.654 6.428 -12.405 1.00 58.88 95 ASP A C 1
ATOM 760 O O . ASP A 1 95 ? -8.993 7.610 -12.316 1.00 58.88 95 ASP A O 1
ATOM 764 N N . MET A 1 96 ? -7.358 6.103 -12.370 1.00 51.00 96 MET A N 1
ATOM 765 C CA . MET A 1 96 ? -6.302 7.126 -12.483 1.00 51.00 96 MET A CA 1
ATOM 766 C C . MET A 1 96 ? -5.823 7.284 -13.931 1.00 51.00 96 MET A C 1
ATOM 768 O O . MET A 1 96 ? -4.635 7.151 -14.220 1.00 51.00 96 MET A O 1
ATOM 772 N N . ASP A 1 97 ? -6.750 7.613 -14.831 1.00 42.41 97 ASP A N 1
ATOM 773 C CA . ASP A 1 97 ? -6.408 8.339 -16.056 1.00 42.41 97 ASP A CA 1
ATOM 774 C C . ASP A 1 97 ? -6.343 9.836 -15.705 1.00 42.41 97 ASP A C 1
ATOM 776 O O . ASP A 1 97 ? -7.367 10.516 -15.595 1.00 42.41 97 ASP A O 1
ATOM 780 N N . ALA A 1 98 ? -5.125 10.338 -15.486 1.00 35.88 98 ALA A N 1
ATOM 781 C CA . ALA A 1 98 ? -4.807 11.765 -15.437 1.00 35.88 98 ALA A CA 1
ATOM 782 C C . ALA A 1 98 ? -3.765 12.102 -16.506 1.00 35.88 98 ALA A C 1
ATOM 784 O O . ALA A 1 98 ? -2.774 11.343 -16.617 1.00 35.88 98 ALA A O 1
#

Radius of gyration: 15.14 Å; chains: 1; bounding box: 29×36×38 Å